Protein AF-A0A1X0XLX0-F1 (afdb_monomer)

Radius of gyration: 15.25 Å; Cα contacts (8 Å, |Δi|>4): 103; chains: 1; bounding box: 38×22×49 Å

Mean predicted aligned error: 5.53 Å

Secondary structure (DSSP, 8-state):
-HHHHHHHHHTT--HHHHHHHHHHHHHT-HHHHHHHHHHHHHHH-GGGGGHHHHHHHHHHTTS---EEEEEEEETTTTEEEEEEE---------

S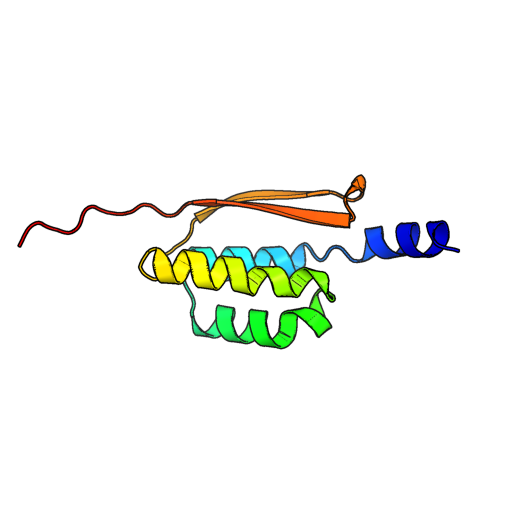olvent-accessible surface area (backbone atoms only — not comparable to full-atom values): 5472 Å² total; per-residue (Å²): 105,77,67,59,57,51,62,57,42,36,73,50,51,45,69,70,59,53,48,52,52,45,53,26,35,40,64,44,37,62,70,58,46,51,55,49,58,77,42,16,46,86,75,46,34,75,75,42,52,57,54,54,57,54,52,52,51,38,45,75,68,67,60,48,46,29,42,67,76,49,75,46,80,37,57,95,75,47,38,70,45,72,44,67,49,65,81,82,74,73,76,77,88,125

Structure (mmCIF, N/CA/C/O backbone):
data_AF-A0A1X0XLX0-F1
#
_entry.id   AF-A0A1X0XLX0-F1
#
loop_
_atom_site.group_PDB
_atom_site.id
_atom_site.type_symbol
_atom_site.label_atom_id
_atom_site.label_alt_id
_atom_site.label_comp_id
_atom_site.label_asym_id
_atom_site.label_entity_id
_atom_site.label_seq_id
_atom_site.pdbx_PDB_ins_code
_atom_site.Cartn_x
_atom_site.Cartn_y
_atom_site.Cartn_z
_atom_site.occupancy
_atom_site.B_iso_or_equiv
_atom_site.auth_seq_id
_atom_site.auth_comp_id
_atom_site.auth_asym_id
_atom_site.auth_atom_id
_atom_site.pdbx_PDB_model_num
ATOM 1 N N . MET A 1 1 ? 22.679 -10.567 -18.411 1.00 49.34 1 MET A N 1
ATOM 2 C CA . MET A 1 1 ? 23.702 -10.166 -17.408 1.00 49.34 1 MET A CA 1
ATOM 3 C C . MET A 1 1 ? 22.991 -9.572 -16.183 1.00 49.34 1 MET A C 1
ATOM 5 O O . MET A 1 1 ? 21.920 -9.018 -16.379 1.00 49.34 1 MET A O 1
ATOM 9 N N . ILE A 1 2 ? 23.512 -9.660 -14.945 1.00 60.03 2 ILE A N 1
ATOM 10 C CA . ILE A 1 2 ? 22.830 -9.090 -13.747 1.00 60.03 2 ILE A CA 1
ATOM 11 C C . ILE A 1 2 ? 22.480 -7.600 -13.952 1.00 60.03 2 ILE A C 1
ATOM 13 O O . ILE A 1 2 ? 21.403 -7.158 -13.571 1.00 60.03 2 ILE A O 1
ATOM 17 N N . ALA A 1 3 ? 23.346 -6.849 -14.639 1.00 59.34 3 ALA A N 1
ATOM 18 C CA . ALA A 1 3 ? 23.146 -5.430 -14.932 1.00 59.34 3 ALA A CA 1
ATOM 19 C C . ALA A 1 3 ? 21.944 -5.129 -15.854 1.00 59.34 3 ALA A C 1
ATOM 21 O O . ALA A 1 3 ? 21.227 -4.163 -15.612 1.00 59.34 3 ALA A O 1
ATOM 22 N N . GLU A 1 4 ? 21.684 -5.957 -16.871 1.00 57.53 4 GLU A N 1
ATOM 23 C CA . GLU A 1 4 ? 20.530 -5.779 -17.773 1.00 57.53 4 GLU A CA 1
ATOM 24 C C . GLU A 1 4 ? 19.211 -6.047 -17.039 1.00 57.53 4 GLU A C 1
ATOM 26 O O . GLU A 1 4 ? 18.262 -5.281 -17.173 1.00 57.53 4 GLU A O 1
ATOM 31 N N . GLY A 1 5 ? 19.180 -7.073 -16.179 1.00 64.12 5 GLY A N 1
ATOM 32 C CA . GLY A 1 5 ? 18.011 -7.367 -15.345 1.00 64.12 5 GLY A CA 1
ATOM 33 C C . GLY A 1 5 ? 17.689 -6.249 -14.349 1.00 64.12 5 GLY A C 1
ATOM 34 O O . GLY A 1 5 ? 16.521 -5.987 -14.080 1.00 64.12 5 GLY A O 1
ATOM 35 N N . MET A 1 6 ? 18.710 -5.549 -13.840 1.00 62.97 6 MET A N 1
ATOM 36 C CA . MET A 1 6 ? 18.537 -4.414 -12.927 1.00 62.97 6 MET A CA 1
ATOM 37 C C . MET A 1 6 ? 17.952 -3.179 -13.619 1.00 62.97 6 MET A C 1
ATOM 39 O O . MET A 1 6 ? 17.118 -2.501 -13.025 1.00 62.97 6 MET A O 1
ATOM 43 N N . ALA A 1 7 ? 18.365 -2.883 -14.857 1.00 64.38 7 ALA A N 1
ATOM 44 C CA . ALA A 1 7 ? 17.835 -1.750 -15.618 1.00 64.38 7 ALA A CA 1
ATOM 45 C C . ALA A 1 7 ? 16.339 -1.927 -15.920 1.00 64.38 7 ALA A C 1
ATOM 47 O O . ALA A 1 7 ? 15.549 -1.013 -15.676 1.00 64.38 7 ALA A O 1
ATOM 48 N N . ASP A 1 8 ? 15.940 -3.128 -16.344 1.00 73.94 8 ASP A N 1
ATOM 49 C CA . ASP A 1 8 ? 14.533 -3.457 -16.578 1.00 73.94 8 ASP A CA 1
ATOM 50 C C . ASP A 1 8 ? 13.717 -3.415 -15.285 1.00 73.94 8 ASP A C 1
ATOM 52 O O . ASP A 1 8 ? 12.586 -2.925 -15.286 1.00 73.94 8 ASP A O 1
ATOM 56 N N . ALA A 1 9 ? 14.281 -3.873 -14.165 1.00 71.81 9 ALA A N 1
ATOM 57 C CA . ALA A 1 9 ? 13.575 -3.926 -12.891 1.00 71.81 9 ALA A CA 1
ATOM 58 C C . ALA A 1 9 ? 13.172 -2.533 -12.370 1.00 71.81 9 ALA A C 1
ATOM 60 O O . ALA A 1 9 ? 12.091 -2.393 -11.803 1.00 71.81 9 ALA A O 1
ATOM 61 N N . ARG A 1 10 ? 13.946 -1.473 -12.654 1.00 76.38 10 ARG A N 1
ATOM 62 C CA . ARG A 1 10 ? 13.577 -0.086 -12.287 1.00 76.38 10 ARG A CA 1
ATOM 63 C C . ARG A 1 10 ? 12.248 0.362 -12.893 1.00 76.38 10 ARG A C 1
ATOM 65 O O . ARG A 1 10 ? 11.526 1.144 -12.286 1.00 76.38 10 ARG A O 1
ATOM 72 N N . THR A 1 11 ? 11.909 -0.155 -14.072 1.00 79.69 11 THR A N 1
ATOM 73 C CA . THR A 1 11 ? 10.641 0.151 -14.759 1.00 79.69 11 THR A CA 1
ATOM 74 C C . THR A 1 11 ? 9.450 -0.633 -14.201 1.00 79.69 11 THR A C 1
ATOM 76 O O . THR A 1 11 ? 8.324 -0.447 -14.655 1.00 79.69 11 THR A O 1
ATOM 79 N N . LYS A 1 12 ? 9.686 -1.535 -13.239 1.00 86.75 12 LYS A N 1
ATOM 80 C CA . LYS A 1 12 ? 8.670 -2.429 -12.670 1.00 86.75 12 LYS A CA 1
ATOM 81 C C . LYS A 1 12 ? 8.062 -1.921 -11.369 1.00 86.75 12 LYS A C 1
ATOM 83 O O . LYS A 1 12 ? 7.160 -2.582 -10.866 1.00 86.75 12 LYS A O 1
ATOM 88 N N . ILE A 1 13 ? 8.503 -0.774 -10.847 1.00 93.38 13 ILE A N 1
ATOM 89 C CA . ILE A 1 13 ? 7.794 -0.099 -9.752 1.00 93.38 13 ILE A CA 1
ATOM 90 C C . ILE A 1 13 ? 6.382 0.238 -10.250 1.00 93.38 13 ILE A C 1
ATOM 92 O O . ILE A 1 13 ? 6.217 0.702 -11.381 1.00 93.38 13 ILE A O 1
ATOM 96 N N . ARG A 1 14 ? 5.362 -0.007 -9.421 1.00 96.19 14 ARG A N 1
ATOM 97 C CA . ARG A 1 14 ? 3.947 0.198 -9.765 1.00 96.19 14 ARG A CA 1
ATOM 98 C C . ARG A 1 14 ? 3.284 1.205 -8.822 1.00 96.19 14 ARG A C 1
ATOM 100 O O . ARG A 1 14 ? 2.495 0.794 -7.975 1.00 96.19 14 ARG A O 1
ATOM 107 N N . PRO A 1 15 ? 3.549 2.519 -8.981 1.00 97.00 15 PRO A N 1
ATOM 108 C CA . PRO A 1 15 ? 2.974 3.544 -8.107 1.00 97.00 15 PRO A CA 1
ATOM 109 C C . PRO A 1 15 ? 1.448 3.592 -8.102 1.00 97.00 15 PRO A C 1
ATOM 111 O O . PRO A 1 15 ? 0.843 3.980 -7.108 1.00 97.00 15 PRO A O 1
ATOM 114 N N . ASP A 1 16 ? 0.825 3.185 -9.206 1.00 97.62 16 ASP A N 1
ATOM 115 C CA . ASP A 1 16 ? -0.620 3.011 -9.315 1.00 97.62 16 ASP A CA 1
ATOM 116 C C . ASP A 1 16 ? -1.129 1.949 -8.332 1.00 97.62 16 ASP A C 1
ATOM 118 O O . ASP A 1 16 ? -2.040 2.205 -7.548 1.00 97.62 16 ASP A O 1
ATOM 122 N N . TRP A 1 17 ? -0.490 0.779 -8.327 1.00 98.00 17 TRP A N 1
ATOM 123 C CA . TRP A 1 17 ? -0.836 -0.318 -7.429 1.00 98.00 17 TRP A CA 1
ATOM 124 C C . TRP A 1 17 ? -0.463 -0.017 -5.973 1.00 98.00 17 TRP A C 1
ATOM 126 O O . TRP A 1 17 ? -1.255 -0.292 -5.073 1.00 98.00 17 TRP A O 1
ATOM 136 N N . ASP A 1 18 ? 0.698 0.597 -5.735 1.00 98.31 18 ASP A N 1
ATOM 137 C CA . ASP A 1 18 ? 1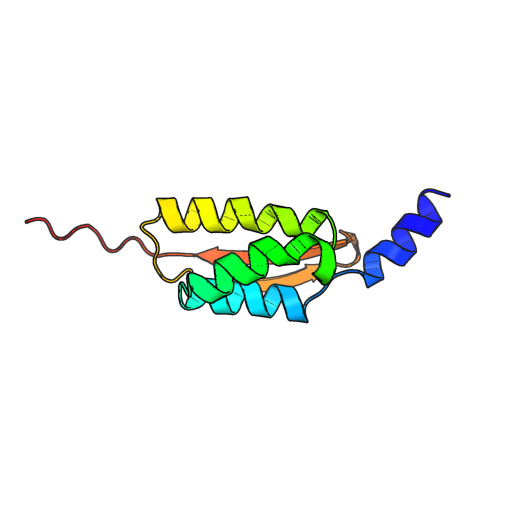.115 1.025 -4.396 1.00 98.31 18 ASP A CA 1
ATOM 138 C C . ASP A 1 18 ? 0.088 2.008 -3.803 1.00 98.31 18 ASP A C 1
ATOM 140 O O . ASP A 1 18 ? -0.300 1.890 -2.640 1.00 98.31 18 ASP A O 1
ATOM 144 N N . GLY A 1 19 ? -0.419 2.935 -4.623 1.00 98.44 19 GLY A N 1
ATOM 145 C CA . GLY A 1 19 ? -1.487 3.860 -4.246 1.00 98.44 19 GLY A CA 1
ATOM 146 C C . GLY A 1 19 ? -2.797 3.158 -3.879 1.00 98.44 19 GLY A C 1
ATOM 147 O O . GLY A 1 19 ? -3.422 3.535 -2.890 1.00 98.44 19 GLY A O 1
ATOM 148 N N . GLU A 1 20 ? -3.193 2.114 -4.615 1.00 98.62 20 GLU A N 1
ATOM 149 C CA . GLU A 1 20 ? -4.366 1.293 -4.271 1.00 98.62 20 GLU A CA 1
ATOM 150 C C . GLU A 1 20 ? -4.204 0.607 -2.906 1.00 98.62 20 GLU A C 1
ATOM 152 O O . GLU A 1 20 ? -5.139 0.601 -2.105 1.00 98.62 20 GLU A O 1
ATOM 157 N N . VAL A 1 21 ? -3.017 0.061 -2.611 1.00 98.50 21 VAL A N 1
ATOM 158 C CA . VAL A 1 21 ? -2.717 -0.549 -1.304 1.00 98.50 21 VAL A CA 1
ATOM 159 C C . VAL A 1 21 ? -2.810 0.486 -0.191 1.00 98.50 21 VAL A C 1
ATOM 161 O O . VAL A 1 21 ? -3.486 0.248 0.811 1.00 98.50 21 VAL A O 1
ATOM 164 N N . LEU A 1 22 ? -2.174 1.644 -0.364 1.00 98.56 22 LEU A N 1
ATOM 165 C CA . LEU A 1 22 ? -2.179 2.716 0.630 1.00 98.56 22 LEU A CA 1
ATOM 166 C C . LEU A 1 22 ? -3.588 3.275 0.872 1.00 98.56 22 LEU A C 1
ATOM 168 O O . LEU A 1 22 ? -3.966 3.499 2.023 1.00 98.56 22 LEU A O 1
ATOM 172 N N . ASP A 1 23 ? -4.389 3.446 -0.180 1.00 98.69 23 ASP A N 1
ATOM 173 C CA . ASP A 1 23 ? -5.786 3.871 -0.074 1.00 98.69 23 ASP A CA 1
ATOM 174 C C . ASP A 1 23 ? -6.635 2.832 0.676 1.00 98.69 23 ASP A C 1
ATOM 176 O O . ASP A 1 23 ? -7.339 3.182 1.630 1.00 98.69 23 ASP A O 1
ATOM 180 N N . ALA A 1 24 ? -6.504 1.547 0.333 1.00 98.56 24 ALA A N 1
ATOM 181 C CA . ALA A 1 24 ? -7.203 0.463 1.018 1.00 98.56 24 ALA A CA 1
ATOM 182 C C . ALA A 1 24 ? -6.802 0.365 2.502 1.00 98.56 24 ALA A C 1
ATOM 184 O O . ALA A 1 24 ? -7.668 0.216 3.367 1.00 98.56 24 ALA A O 1
ATOM 185 N N . MET A 1 25 ? -5.513 0.526 2.828 1.00 98.06 25 MET A N 1
ATOM 186 C CA . MET A 1 25 ? -5.027 0.580 4.214 1.00 98.06 25 MET A CA 1
ATOM 187 C C . MET A 1 25 ? -5.574 1.796 4.973 1.00 98.06 25 MET A C 1
ATOM 189 O O . MET A 1 25 ? -5.985 1.658 6.128 1.00 98.06 25 MET A O 1
ATOM 193 N N . SER A 1 26 ? -5.655 2.965 4.328 1.00 97.69 26 SER A N 1
ATOM 194 C CA . SER A 1 26 ? -6.191 4.196 4.930 1.00 97.69 26 SER A CA 1
ATOM 195 C C . SER A 1 26 ? -7.672 4.103 5.297 1.00 97.69 26 SER A C 1
ATOM 197 O O . SER A 1 26 ? -8.128 4.776 6.216 1.00 97.69 26 SER A O 1
ATOM 199 N N . LYS A 1 27 ? -8.426 3.238 4.615 1.00 97.62 27 LYS A N 1
ATOM 200 C CA . LYS A 1 27 ? -9.844 2.961 4.893 1.00 97.62 27 LYS A CA 1
ATOM 201 C C . LYS A 1 27 ? -10.040 1.697 5.725 1.00 97.62 27 LYS A C 1
ATOM 203 O O . LYS A 1 27 ? -11.142 1.445 6.202 1.00 97.62 27 LYS A O 1
ATOM 208 N N . TRP A 1 28 ? -8.974 0.914 5.887 1.00 97.56 28 TRP A N 1
ATOM 209 C CA . TRP A 1 28 ? -9.017 -0.471 6.339 1.00 97.56 28 TRP A CA 1
ATOM 210 C C . TRP A 1 28 ? -10.067 -1.306 5.586 1.00 97.56 28 TRP A C 1
ATOM 212 O O . TRP A 1 28 ? -10.842 -2.061 6.174 1.00 97.56 28 TRP A O 1
ATOM 222 N N . ASP A 1 29 ? -10.115 -1.144 4.262 1.00 98.44 29 ASP A N 1
ATOM 223 C CA . ASP A 1 29 ? -11.027 -1.889 3.396 1.00 98.44 29 ASP A CA 1
ATOM 224 C C . ASP A 1 29 ? -10.534 -3.333 3.254 1.00 98.44 29 ASP A C 1
ATOM 226 O O . ASP A 1 29 ? -9.693 -3.656 2.415 1.00 98.44 29 ASP A O 1
ATOM 230 N N . VAL A 1 30 ? -11.047 -4.212 4.115 1.00 97.62 30 VAL A N 1
ATOM 231 C CA . VAL A 1 30 ? -10.624 -5.616 4.187 1.00 97.62 30 VAL A CA 1
ATOM 232 C C . VAL A 1 30 ? -10.825 -6.341 2.856 1.00 97.62 30 VAL A C 1
ATOM 234 O O . VAL A 1 30 ? -9.976 -7.145 2.476 1.00 97.62 30 VAL A O 1
ATOM 237 N N . ALA A 1 31 ? -11.911 -6.063 2.131 1.00 98.25 31 ALA A N 1
ATOM 238 C CA . ALA A 1 31 ? -12.186 -6.735 0.866 1.00 98.25 31 ALA A CA 1
ATOM 239 C C . ALA A 1 31 ? -11.162 -6.327 -0.202 1.00 98.25 31 ALA A C 1
ATOM 241 O O . ALA A 1 31 ? -10.576 -7.193 -0.858 1.00 98.25 31 ALA A O 1
ATOM 242 N N . ALA A 1 32 ? -10.886 -5.025 -0.318 1.00 98.44 32 ALA A N 1
ATOM 243 C CA . ALA A 1 32 ? -9.856 -4.518 -1.218 1.00 98.44 32 ALA A CA 1
ATOM 244 C C . ALA A 1 32 ? -8.460 -5.039 -0.836 1.00 98.44 32 ALA A C 1
ATOM 246 O O . ALA A 1 32 ? -7.712 -5.486 -1.704 1.00 98.44 32 ALA A O 1
ATOM 247 N N . LEU A 1 33 ? -8.123 -5.053 0.459 1.00 98.50 33 LEU A N 1
ATOM 248 C CA . LEU A 1 33 ? -6.834 -5.540 0.959 1.00 98.50 33 LEU A CA 1
ATOM 249 C C . LEU A 1 33 ? -6.605 -7.021 0.628 1.00 98.50 33 LEU A C 1
ATOM 251 O O . LEU A 1 33 ? -5.519 -7.377 0.171 1.00 98.50 33 LEU A O 1
ATOM 255 N N . VAL A 1 34 ? -7.618 -7.877 0.801 1.00 97.88 34 VAL A N 1
ATOM 256 C CA . VAL A 1 34 ? -7.535 -9.299 0.424 1.00 97.88 34 VAL A CA 1
ATOM 257 C C . VAL A 1 34 ? -7.310 -9.446 -1.082 1.00 97.88 34 VAL A C 1
ATOM 259 O O . VAL A 1 34 ? -6.377 -10.131 -1.497 1.00 97.88 34 VAL A O 1
ATOM 262 N N . GLN A 1 35 ? -8.088 -8.737 -1.905 1.00 98.31 35 GLN A N 1
ATOM 263 C CA . GLN A 1 35 ? -7.932 -8.780 -3.361 1.00 98.31 35 GLN A CA 1
ATOM 264 C C . GLN A 1 35 ? -6.536 -8.310 -3.811 1.00 98.31 35 GLN A C 1
ATOM 266 O O . GLN A 1 35 ? -5.928 -8.905 -4.708 1.00 98.31 35 GLN A O 1
ATOM 271 N N . LEU A 1 36 ? -6.013 -7.241 -3.209 1.00 98.50 36 LEU A N 1
ATOM 272 C CA . LEU A 1 36 ? -4.691 -6.699 -3.524 1.00 98.50 36 LEU A CA 1
ATOM 273 C C . LEU A 1 36 ? -3.575 -7.668 -3.130 1.00 98.50 36 LEU A C 1
ATOM 275 O O . LEU A 1 36 ? -2.653 -7.876 -3.915 1.00 98.50 36 LEU A O 1
ATOM 279 N N . VAL A 1 37 ? -3.685 -8.317 -1.968 1.00 97.88 37 VAL A N 1
ATOM 280 C CA . VAL A 1 37 ? -2.750 -9.360 -1.525 1.00 97.88 37 VAL A CA 1
ATOM 281 C C . VAL A 1 37 ? -2.755 -10.557 -2.481 1.00 97.88 37 VAL A C 1
ATOM 283 O O . VAL A 1 37 ? -1.684 -11.012 -2.897 1.00 97.88 37 VAL A O 1
ATOM 286 N N . ASP A 1 38 ? -3.932 -11.053 -2.863 1.00 97.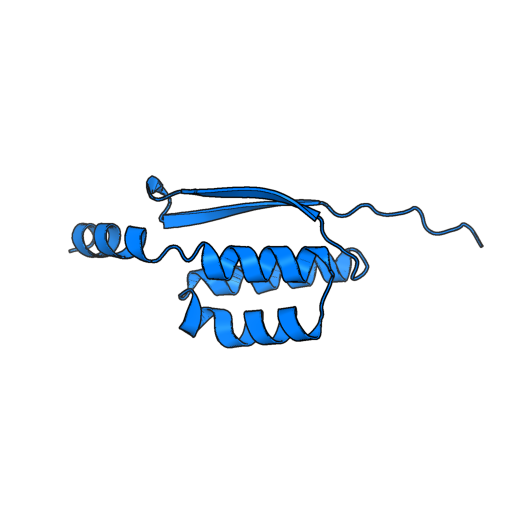88 38 ASP A N 1
ATOM 287 C CA . ASP A 1 38 ? -4.070 -12.218 -3.747 1.00 97.88 38 ASP A CA 1
ATOM 288 C C . ASP A 1 38 ? -3.520 -11.953 -5.154 1.00 97.88 38 ASP A C 1
ATOM 290 O O . ASP A 1 38 ? -2.974 -12.849 -5.800 1.00 97.88 38 ASP A O 1
ATOM 294 N N . THR A 1 39 ? -3.602 -10.704 -5.615 1.00 97.50 39 THR A N 1
ATOM 295 C CA . THR A 1 39 ? -3.142 -10.289 -6.949 1.00 97.50 39 THR A CA 1
ATOM 296 C C . THR A 1 39 ? -1.767 -9.612 -6.954 1.00 97.50 39 THR A C 1
ATOM 298 O O . THR A 1 39 ? -1.290 -9.211 -8.017 1.00 97.50 39 THR A O 1
ATOM 301 N N . ALA A 1 40 ? -1.089 -9.517 -5.804 1.00 97.25 40 ALA A N 1
ATOM 302 C CA . ALA A 1 40 ? 0.152 -8.753 -5.648 1.00 97.25 40 ALA A CA 1
ATOM 303 C C . ALA A 1 40 ? 1.241 -9.176 -6.645 1.00 97.25 40 ALA A C 1
ATOM 305 O O . ALA A 1 40 ? 1.775 -8.344 -7.378 1.00 97.25 40 ALA A O 1
ATOM 306 N N . HIS A 1 41 ? 1.525 -10.481 -6.739 1.00 95.69 41 HIS A N 1
ATOM 307 C CA . HIS A 1 41 ? 2.577 -10.983 -7.628 1.00 95.69 41 HIS A CA 1
ATOM 308 C C . HIS A 1 41 ? 2.302 -10.637 -9.096 1.00 95.69 41 HIS A C 1
ATOM 310 O O . HIS A 1 41 ? 3.193 -10.168 -9.800 1.00 95.69 41 HIS A O 1
ATOM 316 N N . SER A 1 42 ? 1.080 -10.879 -9.575 1.00 96.38 42 SER A N 1
ATOM 317 C CA . SER A 1 42 ? 0.748 -10.689 -10.989 1.00 96.38 42 SER A CA 1
ATOM 318 C C . SER A 1 42 ? 0.668 -9.214 -11.380 1.00 96.38 42 SER A C 1
ATOM 320 O O . SER A 1 42 ? 0.972 -8.875 -12.523 1.00 96.38 42 SER A O 1
ATOM 322 N N . ARG A 1 43 ? 0.288 -8.331 -10.450 1.00 95.62 43 ARG A N 1
ATOM 323 C C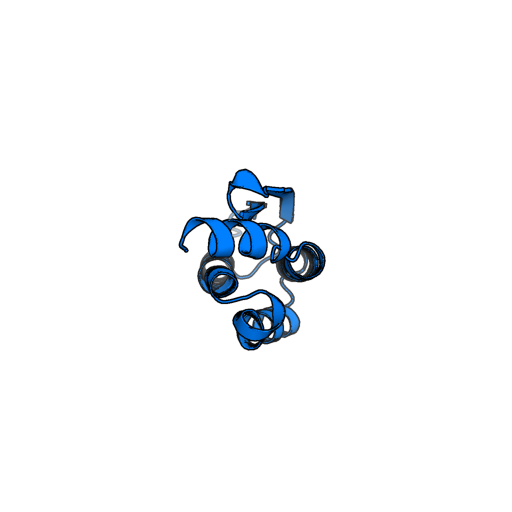A . ARG A 1 43 ? 0.126 -6.896 -10.720 1.00 95.62 43 ARG A CA 1
ATOM 324 C C . ARG A 1 43 ? 1.399 -6.083 -10.485 1.00 95.62 43 ARG A C 1
ATOM 326 O O . ARG A 1 43 ? 1.662 -5.170 -11.268 1.00 95.62 43 ARG A O 1
ATOM 333 N N . ALA A 1 44 ? 2.181 -6.417 -9.459 1.00 94.75 44 ALA A N 1
ATOM 334 C CA . ALA A 1 44 ? 3.309 -5.611 -8.982 1.00 94.75 44 ALA A CA 1
ATOM 335 C C . ALA A 1 44 ? 4.610 -6.410 -8.751 1.00 94.75 44 ALA A C 1
ATOM 337 O O . ALA A 1 44 ? 5.60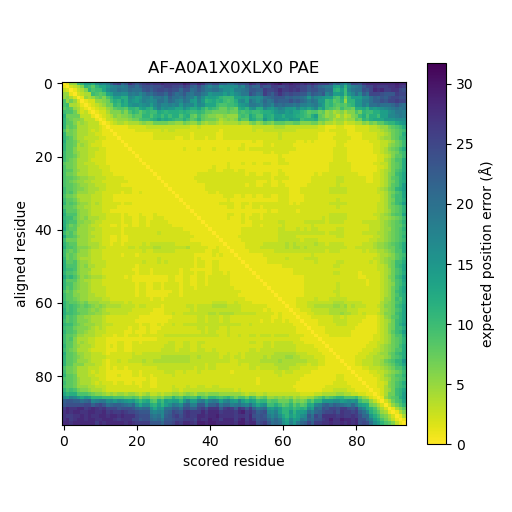8 -5.866 -8.285 1.00 94.75 44 ALA A O 1
ATOM 338 N N . GLY A 1 45 ? 4.646 -7.687 -9.142 1.00 92.94 45 GLY A N 1
ATOM 339 C CA . GLY A 1 45 ? 5.849 -8.519 -9.101 1.00 92.94 45 GLY A CA 1
ATOM 340 C C . GLY A 1 45 ? 6.091 -9.202 -7.754 1.00 92.94 45 GLY A C 1
ATOM 341 O O . GLY A 1 45 ? 5.339 -9.054 -6.795 1.00 92.94 45 GLY A O 1
ATOM 342 N N . ALA A 1 46 ? 7.154 -10.006 -7.676 1.00 91.62 46 ALA A N 1
ATOM 343 C CA . ALA A 1 46 ? 7.401 -10.870 -6.520 1.00 91.62 46 ALA A CA 1
ATOM 344 C C . ALA A 1 46 ? 7.581 -10.100 -5.196 1.00 91.62 46 ALA A C 1
ATOM 346 O O . ALA A 1 46 ? 7.073 -10.556 -4.170 1.00 91.62 46 ALA A O 1
ATOM 347 N N . GLY A 1 47 ? 8.245 -8.938 -5.226 1.00 91.88 47 GLY A N 1
ATOM 348 C CA . GLY A 1 47 ? 8.464 -8.091 -4.045 1.00 91.88 47 GLY A CA 1
ATOM 349 C C . GLY A 1 47 ? 7.168 -7.545 -3.440 1.00 91.88 47 GLY A C 1
ATOM 350 O O . GLY A 1 47 ? 7.059 -7.418 -2.227 1.00 91.88 47 GLY A O 1
ATOM 351 N N . ALA A 1 48 ? 6.123 -7.360 -4.252 1.00 95.50 48 ALA A N 1
ATOM 352 C CA . ALA A 1 48 ? 4.823 -6.882 -3.786 1.00 95.50 48 ALA A CA 1
ATOM 353 C C . ALA A 1 48 ? 4.176 -7.800 -2.736 1.00 95.50 48 ALA A C 1
ATOM 355 O O . ALA A 1 48 ? 3.288 -7.374 -2.005 1.00 95.50 48 ALA A O 1
ATOM 356 N N . ASN A 1 49 ? 4.618 -9.057 -2.607 1.00 96.44 49 ASN A N 1
ATOM 357 C CA . ASN A 1 49 ? 4.097 -9.955 -1.579 1.00 96.44 49 ASN A CA 1
ATOM 358 C C . ASN A 1 49 ? 4.402 -9.492 -0.144 1.00 96.44 49 ASN A C 1
ATOM 360 O O . ASN A 1 49 ? 3.712 -9.943 0.775 1.00 96.44 49 ASN A O 1
ATOM 364 N N . GLU A 1 50 ? 5.355 -8.574 0.045 1.00 95.94 50 GLU A N 1
ATOM 365 C CA . GLU A 1 50 ? 5.687 -7.963 1.338 1.00 95.94 50 GLU A CA 1
ATOM 366 C C . GLU A 1 50 ? 4.520 -7.180 1.962 1.00 95.94 50 GLU A C 1
ATOM 368 O O . GLU A 1 50 ? 4.460 -7.051 3.187 1.00 95.94 50 GLU A O 1
ATOM 373 N N . VAL A 1 51 ? 3.518 -6.755 1.179 1.00 96.38 51 VAL A N 1
ATOM 374 C CA . VAL A 1 51 ? 2.308 -6.100 1.719 1.00 96.38 51 VAL A CA 1
ATOM 375 C C . VAL A 1 51 ? 1.495 -7.008 2.652 1.00 96.38 51 VAL A C 1
ATOM 377 O O . VAL A 1 51 ? 0.725 -6.519 3.476 1.00 96.38 51 VAL A O 1
ATOM 380 N N . ARG A 1 52 ? 1.698 -8.334 2.613 1.00 97.44 52 ARG A N 1
ATOM 381 C CA . ARG A 1 52 ? 1.126 -9.262 3.610 1.00 97.44 52 ARG A CA 1
ATOM 382 C C . ARG A 1 52 ? 1.610 -8.951 5.023 1.00 97.44 52 ARG A C 1
ATOM 384 O O . ARG A 1 52 ? 0.830 -9.047 5.967 1.00 97.44 52 ARG A O 1
ATOM 391 N N . THR A 1 53 ? 2.871 -8.547 5.165 1.00 97.50 53 THR A N 1
ATOM 392 C CA . THR A 1 53 ? 3.447 -8.136 6.450 1.00 97.50 53 THR A CA 1
ATOM 393 C C . THR A 1 53 ? 2.783 -6.855 6.950 1.00 97.50 53 THR A C 1
ATOM 395 O O . THR A 1 53 ? 2.455 -6.754 8.130 1.00 97.50 53 THR A O 1
ATOM 398 N N . TRP A 1 54 ? 2.507 -5.909 6.050 1.00 96.62 54 TRP A N 1
ATOM 399 C CA . TRP A 1 54 ? 1.790 -4.672 6.368 1.00 96.62 54 TRP A CA 1
ATOM 400 C C . TRP A 1 54 ? 0.350 -4.943 6.817 1.00 96.62 54 TRP A C 1
ATOM 402 O O . TRP A 1 54 ? -0.085 -4.411 7.839 1.00 96.62 54 TRP A O 1
ATOM 412 N N . LEU A 1 55 ? -0.367 -5.822 6.108 1.00 96.94 55 LEU A N 1
ATOM 413 C CA . LEU A 1 55 ? -1.713 -6.255 6.488 1.00 96.94 55 LEU A CA 1
ATOM 414 C C . LEU A 1 55 ? -1.717 -6.932 7.866 1.00 96.94 55 LEU A C 1
ATOM 416 O O . LEU A 1 55 ? -2.549 -6.601 8.710 1.00 96.94 55 LEU A O 1
ATOM 420 N N . ALA A 1 56 ? -0.769 -7.838 8.122 1.00 96.81 56 ALA A N 1
ATOM 421 C CA . ALA A 1 56 ? -0.636 -8.500 9.418 1.00 96.81 56 ALA A CA 1
ATOM 422 C C . ALA A 1 56 ? -0.357 -7.498 10.553 1.00 96.81 56 ALA A C 1
ATOM 424 O O . ALA A 1 56 ? -0.991 -7.574 11.606 1.00 96.81 56 ALA A O 1
ATOM 425 N N . ALA A 1 57 ? 0.538 -6.530 10.331 1.00 95.25 57 ALA A N 1
ATOM 426 C CA . ALA A 1 57 ? 0.848 -5.486 11.306 1.00 95.25 57 ALA A CA 1
ATOM 427 C C . ALA A 1 57 ? -0.366 -4.589 11.601 1.00 95.25 57 ALA A C 1
ATOM 429 O O . ALA A 1 57 ? -0.680 -4.345 12.766 1.00 95.25 57 ALA A O 1
ATOM 430 N N . GLY A 1 58 ? -1.091 -4.140 10.572 1.00 94.69 58 GLY A N 1
ATOM 431 C CA . GLY A 1 58 ? -2.301 -3.337 10.767 1.00 94.69 58 GLY A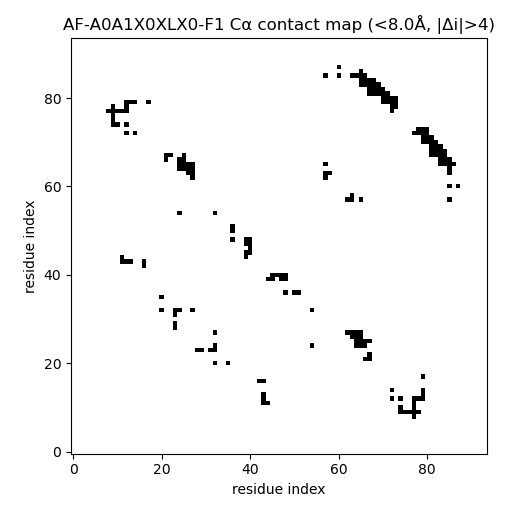 CA 1
ATOM 432 C C . GLY A 1 58 ? -3.430 -4.117 11.456 1.00 94.69 58 GLY A C 1
ATOM 433 O O . GLY A 1 58 ? -4.127 -3.571 12.313 1.00 94.69 58 GLY A O 1
ATOM 434 N N . ALA A 1 59 ? -3.567 -5.417 11.169 1.00 95.12 59 ALA A N 1
ATOM 435 C CA . ALA A 1 59 ? -4.522 -6.286 11.853 1.00 95.12 59 ALA A CA 1
ATOM 436 C C . ALA A 1 59 ? -4.166 -6.450 13.340 1.00 95.12 59 ALA A C 1
ATOM 438 O O . ALA A 1 59 ? -5.036 -6.301 14.198 1.00 95.12 59 ALA A O 1
ATOM 439 N N . ALA A 1 60 ? -2.885 -6.669 13.658 1.00 94.06 60 ALA A N 1
ATOM 440 C CA . ALA A 1 60 ? -2.392 -6.699 15.036 1.00 94.06 60 ALA A CA 1
ATOM 441 C C . ALA A 1 60 ? -2.585 -5.350 15.758 1.00 94.06 60 ALA A C 1
ATOM 443 O O . ALA A 1 60 ? -2.844 -5.325 16.959 1.00 94.06 60 ALA A O 1
ATOM 444 N N . GLY A 1 61 ? -2.543 -4.236 15.019 1.00 91.38 61 GLY A N 1
ATOM 445 C CA . GLY A 1 61 ? -2.891 -2.888 15.485 1.00 91.38 61 GLY A CA 1
ATOM 446 C C . GLY A 1 61 ? -4.392 -2.641 15.702 1.00 91.38 61 GLY A C 1
ATOM 447 O O . GLY A 1 61 ? -4.798 -1.506 15.952 1.00 91.38 61 GLY A O 1
ATOM 448 N N . GLY A 1 62 ? -5.229 -3.678 15.614 1.00 92.81 62 GLY A N 1
ATOM 449 C CA . GLY A 1 62 ? -6.667 -3.604 15.867 1.00 92.81 62 GLY A CA 1
ATOM 450 C C . GLY A 1 62 ? -7.523 -3.437 14.616 1.00 92.81 62 GLY A C 1
ATOM 451 O O . GLY A 1 62 ? -8.714 -3.166 14.751 1.00 92.81 62 GLY A O 1
ATOM 452 N N . GLY A 1 63 ? -6.939 -3.587 13.424 1.00 94.44 63 GLY A N 1
ATOM 453 C CA . GLY A 1 63 ? -7.677 -3.575 12.166 1.00 94.44 63 GLY A CA 1
ATOM 454 C C . GLY A 1 63 ? -8.396 -2.252 11.915 1.00 94.44 63 GLY A C 1
ATOM 455 O O . GLY A 1 63 ? -9.611 -2.215 11.725 1.00 94.44 63 GLY A O 1
ATOM 456 N N . ARG A 1 64 ? -7.648 -1.154 12.003 1.00 93.81 64 ARG A N 1
ATOM 457 C CA . ARG A 1 64 ? -8.151 0.216 11.870 1.00 93.81 64 ARG A CA 1
ATOM 458 C C . ARG A 1 64 ? -7.432 0.922 10.725 1.00 93.81 64 ARG A C 1
ATOM 460 O O . ARG A 1 64 ? -6.332 0.501 10.374 1.00 93.81 64 ARG A O 1
ATOM 467 N N . PRO A 1 65 ? -8.014 2.012 10.192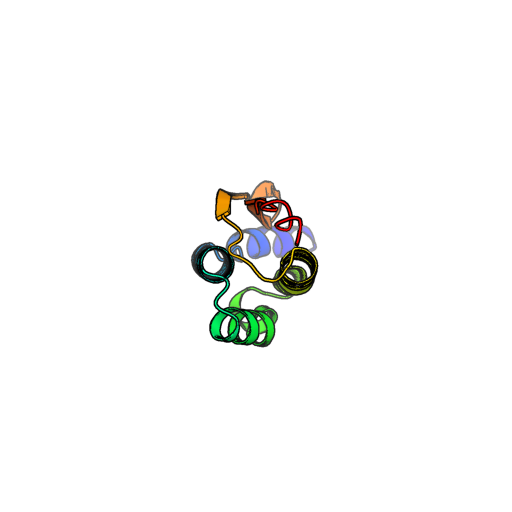 1.00 96.19 65 PRO A N 1
ATOM 468 C CA . PRO A 1 65 ? -7.341 2.912 9.264 1.00 96.19 65 PRO A CA 1
ATOM 469 C C . PRO A 1 65 ? -5.863 3.150 9.598 1.00 96.19 65 PRO A C 1
ATOM 471 O O . PRO A 1 65 ? -5.528 3.588 10.702 1.00 96.19 65 PRO A O 1
ATOM 474 N N . VAL A 1 66 ? -4.991 2.862 8.631 1.00 96.69 66 VAL A N 1
ATOM 475 C CA . VAL A 1 66 ? -3.556 3.162 8.687 1.00 96.69 66 VAL A CA 1
ATOM 476 C C . VAL A 1 66 ? -3.282 4.269 7.676 1.00 96.69 66 VAL A C 1
ATOM 478 O O . VAL A 1 66 ? -3.335 4.041 6.472 1.00 96.69 66 VAL A O 1
ATOM 481 N N . THR A 1 67 ? -3.016 5.477 8.159 1.00 95.88 67 THR A N 1
ATOM 482 C CA . THR A 1 67 ? -2.867 6.681 7.338 1.00 95.88 67 THR A CA 1
ATOM 483 C C . THR A 1 67 ? -1.487 6.722 6.677 1.00 95.88 67 THR A C 1
ATOM 485 O O . THR A 1 67 ? -0.485 6.787 7.396 1.00 95.88 67 THR A O 1
ATOM 488 N N . PRO A 1 68 ? -1.398 6.731 5.336 1.00 97.00 68 PRO A N 1
ATOM 489 C CA . PRO A 1 68 ? -0.150 6.991 4.627 1.00 97.00 68 PRO A CA 1
ATOM 490 C C 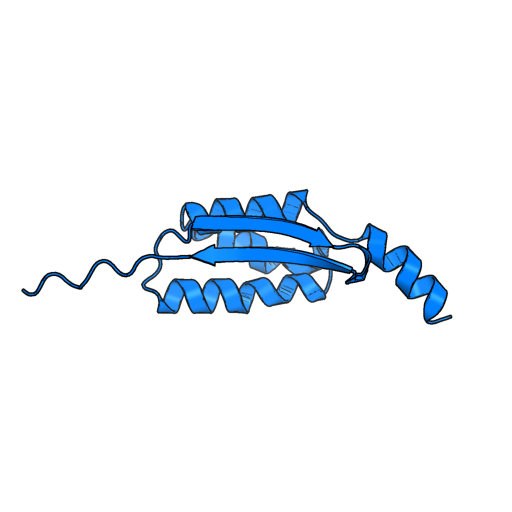. PRO A 1 68 ? 0.362 8.401 4.946 1.00 97.00 68 PRO A C 1
ATOM 492 O O . PRO A 1 68 ? -0.391 9.370 4.883 1.00 97.00 68 PRO A O 1
ATOM 495 N N . LEU A 1 69 ? 1.641 8.516 5.293 1.00 97.94 69 LEU A N 1
ATOM 496 C CA . LEU A 1 69 ? 2.315 9.783 5.595 1.00 97.94 69 LEU A CA 1
ATOM 497 C C . LEU A 1 69 ? 3.167 10.260 4.419 1.00 97.94 69 LEU A C 1
ATOM 499 O O . LEU A 1 69 ? 3.229 11.453 4.137 1.00 97.94 69 LEU A O 1
ATOM 503 N N . VAL A 1 70 ? 3.831 9.325 3.740 1.00 98.00 70 VAL A N 1
ATOM 504 C CA . VAL A 1 70 ? 4.641 9.588 2.550 1.00 98.00 70 VAL A CA 1
ATOM 505 C C . VAL A 1 70 ? 4.671 8.346 1.670 1.00 98.00 70 VAL A C 1
ATOM 507 O O . VAL A 1 70 ? 4.630 7.223 2.176 1.00 98.00 70 VAL A O 1
ATOM 510 N N . TYR A 1 71 ? 4.753 8.574 0.363 1.00 98.31 71 TYR A N 1
ATOM 511 C CA . TYR A 1 71 ? 5.072 7.572 -0.640 1.00 98.31 71 TYR A CA 1
ATOM 512 C C . TYR A 1 71 ? 6.035 8.177 -1.664 1.00 98.31 71 TYR A C 1
ATOM 514 O O . TYR A 1 71 ? 5.828 9.307 -2.108 1.00 98.31 71 TYR A O 1
ATOM 522 N N . GLU A 1 72 ? 7.053 7.419 -2.057 1.00 97.94 72 GLU A N 1
ATOM 523 C CA . GLU A 1 72 ? 7.986 7.784 -3.117 1.00 97.94 72 GLU A CA 1
ATOM 524 C C . GLU A 1 72 ? 8.394 6.533 -3.912 1.00 97.94 72 GLU A C 1
ATOM 526 O O . GLU A 1 72 ? 8.853 5.552 -3.318 1.00 97.94 72 GLU A O 1
ATOM 531 N N . PRO A 1 73 ? 8.263 6.526 -5.250 1.00 96.19 73 PRO A N 1
ATOM 532 C CA . PRO A 1 73 ? 8.941 5.527 -6.059 1.00 96.19 73 PRO A CA 1
ATOM 533 C C . PRO A 1 73 ? 10.440 5.835 -6.057 1.00 96.19 73 PRO A C 1
ATOM 535 O O . PRO A 1 73 ? 10.831 6.929 -6.454 1.00 96.19 73 PRO A O 1
ATOM 538 N N . VAL A 1 74 ? 11.279 4.877 -5.649 1.00 95.38 74 VAL A N 1
ATOM 539 C CA . VAL A 1 74 ? 12.741 5.042 -5.568 1.00 95.38 74 VAL A CA 1
ATOM 540 C C . VAL A 1 74 ? 13.418 4.123 -6.599 1.00 95.38 74 VAL A C 1
ATOM 542 O O . VAL A 1 74 ? 13.730 2.966 -6.289 1.00 95.38 74 VAL A O 1
ATOM 545 N N . PRO A 1 75 ? 13.640 4.580 -7.853 1.00 91.12 75 PRO A N 1
ATOM 546 C CA . PRO A 1 75 ? 14.196 3.757 -8.932 1.00 91.12 75 PRO A CA 1
ATOM 547 C C . PRO A 1 75 ? 15.571 3.172 -8.615 1.00 91.12 75 PRO A C 1
ATOM 549 O O . PRO A 1 75 ? 15.893 2.068 -9.046 1.00 91.12 75 PRO A O 1
ATOM 552 N N . GLU A 1 76 ? 16.390 3.886 -7.850 1.00 90.81 76 GLU A N 1
ATOM 553 C CA . GLU A 1 76 ? 17.713 3.447 -7.411 1.00 90.81 76 GLU A CA 1
ATOM 554 C C . GLU A 1 76 ? 17.638 2.192 -6.538 1.00 90.81 76 GLU A C 1
ATOM 556 O O . GLU A 1 76 ? 18.582 1.399 -6.542 1.00 90.81 76 GLU A O 1
ATOM 561 N N . TRP A 1 77 ? 16.524 2.002 -5.824 1.00 91.44 77 TRP A N 1
ATOM 562 C CA . TRP A 1 77 ? 16.259 0.849 -4.960 1.00 91.44 77 TRP A CA 1
ATOM 563 C C . TRP A 1 77 ? 15.307 -0.168 -5.591 1.00 91.44 77 TRP A C 1
ATOM 565 O O . TRP A 1 77 ? 15.158 -1.255 -5.047 1.00 91.44 77 TRP A O 1
ATOM 575 N N . ILE A 1 78 ? 14.710 0.155 -6.747 1.00 91.69 78 ILE A N 1
ATOM 576 C CA . ILE A 1 78 ? 13.731 -0.688 -7.453 1.00 91.69 78 ILE A CA 1
ATOM 577 C C . ILE A 1 78 ? 12.461 -0.923 -6.605 1.00 91.69 78 ILE A C 1
ATOM 579 O O . ILE A 1 78 ? 11.772 -1.931 -6.736 1.00 91.69 78 ILE A O 1
ATOM 583 N N . THR A 1 79 ? 12.117 0.037 -5.746 1.00 93.50 79 THR A N 1
ATOM 584 C CA . THR A 1 79 ? 11.062 -0.147 -4.743 1.00 93.50 79 THR A CA 1
ATOM 585 C C . THR A 1 79 ? 10.201 1.103 -4.608 1.00 93.50 79 THR A C 1
ATOM 587 O O . THR A 1 79 ? 10.711 2.224 -4.613 1.00 93.50 79 THR A O 1
ATOM 590 N N . GLY A 1 80 ? 8.889 0.908 -4.465 1.00 96.12 80 GLY A N 1
ATOM 591 C CA . GLY A 1 80 ? 7.978 1.930 -3.955 1.00 96.12 80 GLY A CA 1
ATOM 592 C C . GLY A 1 80 ? 8.082 1.992 -2.434 1.00 96.12 80 GLY A C 1
ATOM 593 O O . GLY A 1 80 ? 7.822 1.003 -1.753 1.00 96.12 80 GLY A O 1
ATOM 594 N N . MET A 1 81 ? 8.495 3.134 -1.894 1.00 97.44 81 MET A N 1
ATOM 595 C CA . MET A 1 81 ? 8.723 3.317 -0.464 1.00 97.44 81 MET A CA 1
ATOM 596 C C . MET A 1 81 ? 7.575 4.100 0.149 1.00 97.44 81 MET A C 1
ATOM 598 O O . MET A 1 81 ? 7.251 5.185 -0.320 1.00 97.44 81 MET A O 1
ATOM 602 N N . ALA A 1 82 ? 6.990 3.582 1.226 1.00 98.06 82 ALA A N 1
ATOM 603 C CA . ALA A 1 82 ? 5.946 4.272 1.969 1.00 98.06 82 ALA A CA 1
ATOM 604 C C . ALA A 1 82 ? 6.238 4.288 3.468 1.00 98.06 82 ALA A C 1
ATOM 606 O O . ALA A 1 82 ? 6.885 3.389 4.006 1.00 98.06 82 ALA A O 1
ATOM 607 N N . VAL A 1 83 ? 5.682 5.282 4.154 1.00 97.94 83 VAL A N 1
ATOM 608 C CA . VAL A 1 83 ? 5.508 5.268 5.608 1.00 97.94 83 VAL A CA 1
ATOM 609 C C . VAL A 1 83 ? 4.037 5.504 5.889 1.00 97.94 83 VAL A C 1
ATOM 611 O O . VAL A 1 83 ? 3.441 6.418 5.323 1.00 97.94 83 VAL A O 1
ATOM 614 N N . ALA A 1 84 ? 3.455 4.703 6.774 1.00 96.38 84 ALA A N 1
ATOM 615 C CA . ALA A 1 84 ? 2.081 4.864 7.219 1.00 96.38 84 ALA A CA 1
ATOM 616 C C . ALA A 1 84 ? 1.996 4.681 8.737 1.00 96.38 84 ALA A C 1
ATOM 618 O O . ALA A 1 84 ? 2.820 3.988 9.336 1.00 96.38 84 ALA A O 1
ATOM 619 N N . ALA A 1 85 ? 1.008 5.312 9.360 1.00 94.88 85 ALA A N 1
ATOM 620 C CA . ALA A 1 85 ? 0.822 5.280 10.802 1.00 94.88 85 ALA A CA 1
ATOM 621 C C . ALA A 1 85 ? -0.634 4.994 11.161 1.00 94.88 85 ALA A C 1
ATOM 623 O O . ALA A 1 85 ? -1.561 5.483 10.521 1.00 94.88 85 ALA A O 1
ATOM 624 N N . SER A 1 86 ? -0.833 4.227 12.227 1.00 90.44 86 SER A N 1
ATOM 625 C CA . SER A 1 86 ? -2.124 4.107 12.896 1.00 90.44 86 SER A CA 1
ATOM 626 C C . SER A 1 86 ? -2.010 4.676 14.302 1.00 90.44 86 SER A C 1
ATOM 628 O O . SER A 1 86 ? -0.953 4.625 14.935 1.00 90.44 86 SER A O 1
ATOM 630 N N . HIS A 1 87 ? -3.106 5.241 14.794 1.00 83.50 87 HIS A N 1
ATOM 631 C CA . HIS A 1 87 ? -3.190 5.701 16.170 1.00 83.50 87 HIS A CA 1
ATOM 632 C C . HIS A 1 87 ? -3.950 4.667 16.990 1.00 83.50 87 HIS A C 1
ATOM 634 O O . HIS A 1 87 ? -5.113 4.366 16.716 1.00 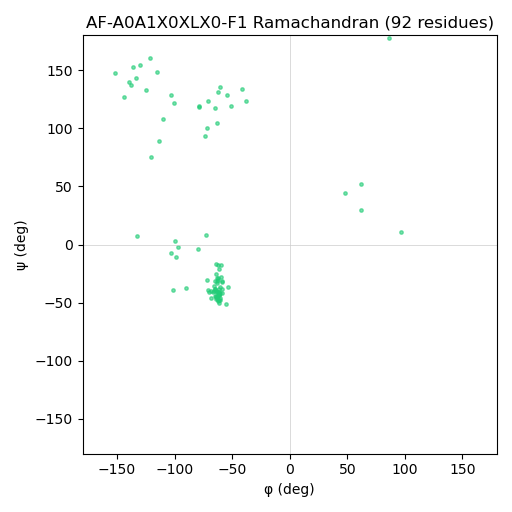83.50 87 HIS A O 1
ATOM 640 N N . LEU A 1 88 ? -3.306 4.156 18.035 1.00 70.88 88 LEU A N 1
ATOM 641 C CA . LEU A 1 88 ? -4.006 3.459 19.102 1.00 70.88 88 LEU A CA 1
ATOM 642 C C . LEU A 1 88 ? -4.774 4.509 19.905 1.00 70.88 88 LEU A C 1
ATOM 644 O O . LEU A 1 88 ? -4.207 5.215 20.737 1.00 70.88 88 LEU A O 1
ATOM 648 N N . THR A 1 89 ? -6.076 4.631 19.662 1.00 65.38 89 THR A N 1
ATOM 649 C CA . THR A 1 89 ? -6.949 5.247 20.661 1.00 65.38 89 THR A CA 1
ATOM 650 C C . THR A 1 89 ? -6.932 4.322 21.868 1.00 65.38 89 THR A C 1
ATOM 652 O O . THR A 1 89 ? -7.313 3.156 21.728 1.00 65.38 89 THR A O 1
ATOM 655 N N . SER A 1 90 ? -6.442 4.816 23.010 1.00 60.97 90 SER A N 1
ATOM 656 C CA . SER A 1 90 ? -6.406 4.071 24.273 1.00 60.97 90 SER A CA 1
ATOM 657 C C . SER A 1 90 ? -7.723 3.311 24.453 1.00 60.97 90 SER A C 1
ATOM 659 O O . SER A 1 90 ? -8.776 3.915 24.210 1.00 60.97 90 SER A O 1
ATOM 661 N N . PRO A 1 91 ? -7.712 2.017 24.831 1.00 57.44 91 PRO A N 1
ATOM 662 C CA . PRO A 1 91 ? -8.959 1.336 25.133 1.00 57.44 91 PRO A CA 1
ATOM 663 C C . PRO A 1 91 ? -9.673 2.171 26.193 1.00 57.44 91 PRO A C 1
ATOM 665 O O . PRO A 1 91 ? -9.054 2.583 27.179 1.00 57.44 91 PRO A O 1
ATOM 668 N N . ALA A 1 92 ? -10.942 2.501 25.940 1.00 54.88 92 ALA A N 1
ATOM 669 C CA . ALA A 1 92 ? -11.784 3.069 26.975 1.00 54.88 92 ALA A CA 1
ATOM 670 C C . ALA A 1 92 ? -11.667 2.128 28.175 1.00 54.88 92 ALA A C 1
ATOM 672 O O . ALA A 1 92 ? -11.918 0.930 28.042 1.00 54.88 92 ALA A O 1
ATOM 673 N N . VAL A 1 93 ? -11.178 2.651 29.297 1.00 48.88 93 VAL A N 1
ATOM 674 C CA . VAL A 1 93 ? -11.210 1.933 30.567 1.00 48.88 93 VAL A CA 1
ATOM 675 C C . VAL A 1 93 ? -12.695 1.753 30.866 1.00 48.88 93 VAL A C 1
ATOM 677 O O . VAL A 1 93 ? -13.379 2.740 31.135 1.00 48.88 93 VAL A O 1
ATOM 680 N N . ILE A 1 94 ? -13.195 0.532 30.670 1.00 47.56 94 ILE A N 1
ATOM 681 C CA . ILE A 1 94 ? -14.545 0.121 31.069 1.00 47.56 94 ILE A CA 1
ATOM 682 C C . ILE A 1 94 ? -14.496 -0.238 32.549 1.00 47.56 94 ILE A C 1
ATOM 684 O O . ILE A 1 94 ? -13.545 -0.961 32.928 1.00 47.56 94 ILE A O 1
#

pLDDT: mean 89.51, std 13.97, range [47.56, 98.69]

Nearest PDB structures (foldseek):
  8ihg-assembly1_D  TM=7.550E-01  e=5.400E-01  Pseudomonas sp.
  7txy-assembly2_E  TM=7.753E-01  e=8.919E-01  Micromonospora rosaria

Foldseek 3Di:
DVVVVLVVLLVLADVVLVVQLQVCLQALVVVSNVVSLVCQCVRRRDVSNCCVVVNVVCVVVVSHGWHWPDWDSDSVVSYIDTDTHDDPPDPPPD

Sequence (94 aa):
MIAEGMADARTKIRPDWDGEVLDAMSKWDVAALVQLVDTAHSRAGAGANEVRTWLAAGAAGGGRPVTPLVYEPVPEWITGMAVAASHLTSPAVI

Organism: Mycobacterium simiae (NCBI:txid1784)